Protein AF-A0A9E5QCX6-F1 (afdb_monomer)

Foldseek 3Di:
DVVVVVVVVVVVVVVVVVVVVVPPDDDDDDDDDDDDPVRVVCVVPQDDPRHDDPDDDDDLPPDPVNVVAPDPVRD

pLDDT: mean 80.11, std 7.12, range [61.78, 92.94]

Mean predicted aligned error: 14.2 Å

Radius of gyration: 31.26 Å; Cα contacts (8 Å, |Δi|>4): 19; chains: 1; bounding box: 64×26×79 Å

Secondary structure (DSSP, 8-state):
-HHHHHHHHHHHHHHHHHHHHHS-PPP------PPPHHHHHHHHH--GGG-SS------SSS-GGGGG-SSTT--

Structure (mmCIF, N/CA/C/O backbone):
data_AF-A0A9E5QCX6-F1
#
_entry.id   AF-A0A9E5QCX6-F1
#
loop_
_atom_site.group_PDB
_atom_site.id
_atom_site.type_symbol
_atom_site.label_atom_id
_atom_site.label_alt_id
_atom_site.label_comp_id
_atom_site.label_asym_id
_atom_site.label_entity_id
_atom_site.label_seq_id
_atom_site.pdbx_PDB_ins_code
_atom_site.Cartn_x
_atom_site.Cartn_y
_atom_site.Cartn_z
_atom_site.occupancy
_atom_site.B_iso_or_equiv
_atom_site.auth_seq_id
_atom_site.auth_comp_id
_atom_site.auth_asym_id
_atom_site.auth_atom_id
_atom_site.pdbx_PDB_model_num
ATOM 1 N N . MET A 1 1 ? -42.680 -15.004 49.702 1.00 63.97 1 MET A N 1
ATOM 2 C CA . MET A 1 1 ? -42.146 -15.861 48.613 1.00 63.97 1 MET A CA 1
ATOM 3 C C . MET A 1 1 ? -42.201 -15.211 47.223 1.00 63.97 1 MET A C 1
ATOM 5 O O . MET A 1 1 ? -41.233 -15.349 46.491 1.00 63.97 1 MET A O 1
ATOM 9 N N . ALA A 1 2 ? -43.266 -14.491 46.839 1.00 75.00 2 ALA A N 1
ATOM 10 C CA . ALA A 1 2 ? -43.377 -13.877 45.502 1.00 75.00 2 ALA A CA 1
ATOM 11 C C . ALA A 1 2 ? -42.385 -12.719 45.239 1.00 75.00 2 ALA A C 1
ATOM 13 O O . ALA A 1 2 ? -41.771 -12.674 44.179 1.00 75.00 2 ALA A O 1
ATOM 14 N N . LEU A 1 3 ? -42.159 -11.848 46.229 1.00 81.56 3 LEU A N 1
ATOM 15 C CA . LEU A 1 3 ? -41.243 -10.698 46.134 1.00 81.56 3 LEU A CA 1
ATOM 16 C C . LEU A 1 3 ? -39.784 -11.086 45.852 1.00 81.56 3 LEU A C 1
ATOM 18 O O . LEU A 1 3 ? -39.151 -10.512 44.976 1.00 81.56 3 LEU A O 1
ATOM 22 N N . ARG A 1 4 ? -39.265 -12.109 46.542 1.00 84.69 4 ARG A N 1
ATOM 23 C CA . ARG A 1 4 ? -37.878 -12.571 46.366 1.00 84.69 4 ARG A CA 1
ATOM 24 C C . ARG A 1 4 ? -37.642 -13.178 44.977 1.00 84.69 4 ARG A C 1
ATOM 26 O O . ARG A 1 4 ? -36.574 -13.004 44.408 1.00 84.69 4 ARG A O 1
ATOM 33 N N . ARG A 1 5 ? -38.652 -13.852 44.411 1.00 83.56 5 ARG A N 1
ATOM 34 C CA . ARG A 1 5 ? -38.599 -14.343 43.024 1.00 83.56 5 ARG A CA 1
ATOM 35 C C . ARG A 1 5 ? -38.605 -13.193 42.023 1.00 83.56 5 ARG A C 1
ATOM 37 O O . ARG A 1 5 ? -37.836 -13.218 41.078 1.00 83.56 5 ARG A O 1
ATOM 44 N N . MET A 1 6 ? -39.440 -12.182 42.250 1.00 86.62 6 MET A N 1
ATOM 45 C CA . MET A 1 6 ? -39.485 -10.994 41.397 1.00 86.62 6 MET A CA 1
ATOM 46 C C . MET A 1 6 ? -38.146 -10.243 41.401 1.00 86.62 6 MET A C 1
ATOM 48 O O . MET A 1 6 ? -37.658 -9.882 40.339 1.00 86.62 6 MET A O 1
ATOM 52 N N . GLN A 1 7 ? -37.523 -10.071 42.568 1.00 88.44 7 GLN A N 1
ATOM 53 C CA . GLN A 1 7 ? -36.195 -9.457 42.687 1.00 88.44 7 GLN A CA 1
ATOM 54 C C . GLN A 1 7 ? -35.128 -10.237 41.909 1.00 88.44 7 GLN A C 1
ATOM 56 O O . GLN A 1 7 ? -34.382 -9.637 41.144 1.00 88.44 7 GLN A O 1
ATOM 61 N N . TYR A 1 8 ? -35.132 -11.567 42.023 1.00 90.12 8 TYR A N 1
ATOM 62 C CA . TYR A 1 8 ? -34.221 -12.439 41.278 1.00 90.12 8 TYR A CA 1
ATOM 63 C C . TYR A 1 8 ? -34.348 -12.268 39.754 1.00 90.12 8 TYR A C 1
ATOM 65 O O . TYR A 1 8 ? -33.349 -12.132 39.055 1.00 90.12 8 TYR A O 1
ATOM 73 N N . PHE A 1 9 ? -35.576 -12.203 39.227 1.00 91.94 9 PHE A N 1
ATOM 74 C CA . PHE A 1 9 ? -35.785 -11.978 37.793 1.00 91.94 9 PHE A CA 1
ATOM 75 C C . PHE A 1 9 ? -35.327 -10.588 37.329 1.00 91.94 9 PHE A C 1
ATOM 77 O O . PHE A 1 9 ? -34.848 -10.454 36.204 1.00 91.94 9 PHE A O 1
ATOM 84 N N . MET A 1 10 ? -35.453 -9.563 38.174 1.00 90.56 10 MET A N 1
ATOM 85 C CA . MET A 1 10 ? -35.002 -8.205 37.848 1.00 90.56 10 MET A CA 1
ATOM 86 C C . MET A 1 10 ? -33.474 -8.100 37.816 1.00 90.56 10 MET A C 1
ATOM 88 O O . MET A 1 10 ? -32.925 -7.497 36.895 1.00 90.56 10 MET A O 1
ATOM 92 N N . GLU A 1 11 ? -32.786 -8.726 38.772 1.00 92.94 11 GLU A N 1
ATOM 93 C CA . GLU A 1 11 ? -31.319 -8.795 38.785 1.00 92.94 11 GLU A CA 1
ATOM 94 C C . GLU A 1 11 ? -30.776 -9.533 37.556 1.00 92.94 11 GLU A C 1
ATOM 96 O O . GLU A 1 11 ? -29.821 -9.072 36.925 1.00 92.94 11 GLU A O 1
ATOM 101 N N . GLU A 1 12 ? -31.416 -10.636 37.160 1.00 90.25 12 GLU A N 1
ATOM 102 C CA . GLU A 1 12 ? -30.988 -11.400 35.987 1.00 90.25 12 GLU A CA 1
ATOM 103 C C . GLU A 1 12 ? -31.178 -10.598 34.687 1.00 90.25 12 GLU A C 1
ATOM 105 O O . GLU A 1 12 ? -30.307 -10.601 33.814 1.00 90.25 12 GLU A O 1
ATOM 110 N N . GLN A 1 13 ? -32.263 -9.821 34.577 1.00 89.38 13 GLN A N 1
ATOM 111 C CA . GLN A 1 13 ? -32.458 -8.899 33.452 1.00 89.38 13 GLN A CA 1
ATOM 112 C C . GLN A 1 13 ? -31.396 -7.796 33.405 1.00 89.38 13 GLN A C 1
ATOM 114 O O . GLN A 1 13 ? -30.892 -7.476 32.325 1.00 89.38 13 GLN A O 1
ATOM 119 N N . GLU A 1 14 ? -31.033 -7.207 34.547 1.00 89.38 14 GLU A N 1
ATOM 120 C CA . GLU A 1 14 ? -29.961 -6.209 34.600 1.00 89.38 14 GLU A CA 1
ATOM 121 C C . GLU A 1 14 ? -28.608 -6.794 34.199 1.00 89.38 14 GLU A C 1
ATOM 123 O O . GLU A 1 14 ? -27.847 -6.157 33.464 1.00 89.38 14 GLU A O 1
ATOM 128 N N . ARG A 1 15 ? -28.309 -8.012 34.655 1.00 88.38 15 ARG A N 1
ATOM 129 C CA . ARG A 1 15 ? -27.080 -8.720 34.300 1.00 88.38 15 ARG A CA 1
ATOM 130 C C . ARG A 1 15 ? -27.002 -8.962 32.795 1.00 88.38 15 ARG A C 1
ATOM 132 O O . ARG A 1 15 ? -25.982 -8.648 32.184 1.00 88.38 15 ARG A O 1
ATOM 139 N N . LEU A 1 16 ? -28.087 -9.448 32.193 1.00 87.06 16 LEU A N 1
ATOM 140 C CA . LEU A 1 16 ? -28.176 -9.667 30.748 1.00 87.06 16 LEU A CA 1
ATOM 141 C C . LEU A 1 16 ? -28.021 -8.361 29.964 1.00 87.06 16 LEU A C 1
ATOM 143 O O . LEU A 1 16 ? -27.282 -8.325 28.984 1.00 87.06 16 LEU A O 1
ATOM 147 N N . ARG A 1 17 ? -28.640 -7.263 30.417 1.00 85.00 17 ARG A N 1
ATOM 148 C CA . ARG A 1 17 ? -28.472 -5.938 29.796 1.00 85.00 17 ARG A CA 1
ATOM 149 C C . ARG A 1 17 ? -27.019 -5.466 29.814 1.00 85.00 17 ARG A C 1
ATOM 151 O O . ARG A 1 17 ? -26.531 -4.994 28.791 1.00 85.00 17 ARG A O 1
ATOM 158 N N . LYS A 1 18 ? -26.323 -5.617 30.945 1.00 84.31 18 LYS A N 1
ATOM 159 C CA . LYS A 1 18 ? -24.904 -5.239 31.080 1.00 84.31 18 LYS A CA 1
ATOM 160 C C . LYS A 1 18 ? -24.008 -6.079 30.167 1.00 84.31 18 LYS A C 1
ATOM 162 O O . LYS A 1 18 ? -23.128 -5.531 29.510 1.00 84.31 18 LYS A O 1
ATOM 167 N N . LEU A 1 19 ? -24.268 -7.385 30.075 1.00 81.81 19 LEU A N 1
ATOM 168 C CA . LEU A 1 19 ? -23.534 -8.282 29.179 1.00 81.81 19 LEU A CA 1
ATOM 169 C C . LEU A 1 19 ? -23.763 -7.926 27.705 1.00 81.81 19 LEU A C 1
ATOM 171 O O . LEU A 1 19 ? -22.790 -7.793 26.967 1.00 81.81 19 LEU A O 1
ATOM 175 N N . MET A 1 20 ? -25.012 -7.683 27.291 1.00 78.25 20 MET A N 1
ATOM 176 C CA . MET A 1 20 ? -25.325 -7.254 25.921 1.00 78.25 20 MET A CA 1
ATOM 177 C C . MET A 1 20 ? -24.666 -5.918 25.562 1.00 78.25 20 MET A C 1
ATOM 179 O O . MET A 1 20 ? -24.142 -5.785 24.463 1.00 78.25 20 MET A O 1
ATOM 183 N N . ALA A 1 21 ? -24.635 -4.957 26.491 1.00 73.00 21 ALA A N 1
ATOM 184 C CA . ALA A 1 21 ? -23.963 -3.673 26.287 1.00 73.00 21 ALA A CA 1
ATOM 185 C C . ALA A 1 21 ? -22.433 -3.811 26.157 1.00 73.00 21 ALA A C 1
ATOM 187 O O . ALA A 1 21 ? -21.810 -3.053 25.424 1.00 73.00 21 ALA A O 1
ATOM 188 N N . SER A 1 22 ? -21.821 -4.781 26.847 1.00 64.19 22 SER A N 1
ATOM 189 C CA . SER A 1 22 ? -20.380 -5.062 26.724 1.00 64.19 22 SER A CA 1
ATOM 190 C C . SER A 1 22 ? -20.003 -5.849 25.463 1.00 64.19 22 SER A C 1
ATOM 192 O O . SER A 1 22 ? -18.861 -5.780 25.018 1.00 64.19 22 SER A O 1
ATOM 194 N N . ALA A 1 23 ? -20.948 -6.597 24.882 1.00 61.78 23 ALA A N 1
ATOM 195 C CA . ALA A 1 23 ? -20.695 -7.497 23.758 1.00 61.78 23 ALA A CA 1
ATOM 196 C C . ALA A 1 23 ? -20.718 -6.808 22.381 1.00 61.78 23 ALA A C 1
ATOM 198 O O . ALA A 1 23 ? -20.352 -7.427 21.383 1.00 61.78 23 ALA A O 1
ATOM 199 N N . THR A 1 24 ? -21.118 -5.538 22.295 1.00 65.38 24 THR A N 1
ATOM 200 C CA . THR A 1 24 ? -21.089 -4.776 21.040 1.00 65.38 24 THR A CA 1
ATOM 201 C C . THR A 1 24 ? -19.709 -4.156 20.839 1.00 65.38 24 THR A C 1
ATOM 203 O O . THR A 1 24 ? -19.505 -2.965 21.073 1.00 65.38 24 THR A O 1
ATOM 206 N N . LEU A 1 25 ? -18.735 -4.979 20.446 1.00 70.12 25 LEU A N 1
ATOM 207 C CA . LEU A 1 25 ? -17.443 -4.492 19.966 1.00 70.12 25 LEU A CA 1
ATOM 208 C C . LEU A 1 25 ? -17.686 -3.569 18.763 1.00 70.12 25 LEU A C 1
ATOM 210 O O . LEU A 1 25 ? -18.372 -3.939 17.813 1.00 70.12 25 LEU A O 1
ATOM 214 N N . GLN A 1 26 ? -17.149 -2.354 18.835 1.00 68.62 26 GLN A N 1
ATOM 215 C CA . GLN A 1 26 ? -17.219 -1.363 17.767 1.00 68.62 26 GLN A CA 1
ATOM 216 C C . GLN A 1 26 ? -16.601 -1.938 16.482 1.00 68.62 26 GLN A C 1
ATOM 218 O O . GLN A 1 26 ? -15.526 -2.536 16.530 1.00 68.62 26 GLN A O 1
ATOM 223 N N . GLU A 1 27 ? -17.274 -1.777 15.340 1.00 70.00 27 GLU A N 1
ATOM 224 C CA . GLU A 1 27 ? -16.770 -2.274 14.056 1.00 70.00 27 GLU A CA 1
ATOM 225 C C . GLU A 1 27 ? -15.400 -1.654 13.737 1.00 70.00 27 GLU A C 1
ATOM 227 O O . GLU A 1 27 ? -15.267 -0.441 13.568 1.00 70.00 27 GLU A O 1
ATOM 232 N N . VAL A 1 28 ? -14.367 -2.494 13.633 1.00 75.12 28 VAL A N 1
ATOM 233 C CA . VAL A 1 28 ? -13.032 -2.078 13.186 1.00 75.12 28 VAL A CA 1
ATOM 234 C C . VAL A 1 28 ? -12.993 -2.178 11.666 1.00 75.12 28 VAL A C 1
ATOM 236 O O . VAL A 1 28 ? -12.791 -3.252 11.101 1.00 75.12 28 VAL A O 1
ATOM 239 N N . THR A 1 29 ? -13.198 -1.058 10.975 1.00 75.81 29 THR A N 1
ATOM 240 C CA . THR A 1 29 ? -13.067 -1.010 9.514 1.00 75.81 29 THR A CA 1
ATOM 241 C C . THR A 1 29 ? -11.594 -0.856 9.129 1.00 75.81 29 THR A C 1
ATOM 243 O O . THR A 1 29 ? -11.015 0.222 9.266 1.00 75.81 29 THR A O 1
ATOM 246 N N . VAL A 1 30 ? -10.970 -1.919 8.619 1.00 74.12 30 VAL A N 1
ATOM 247 C CA . VAL A 1 30 ? -9.602 -1.853 8.077 1.00 74.12 30 VAL A CA 1
ATOM 248 C C . VAL A 1 30 ? -9.662 -1.364 6.631 1.00 74.12 30 VAL A C 1
ATOM 250 O O . VAL A 1 30 ? -10.239 -2.019 5.766 1.00 74.12 30 VAL A O 1
ATOM 253 N N . ARG A 1 31 ? -9.060 -0.204 6.349 1.00 75.81 31 ARG A N 1
ATOM 254 C CA . ARG A 1 31 ? -8.900 0.314 4.982 1.00 75.81 31 ARG A CA 1
ATOM 255 C C . ARG A 1 31 ? -7.506 -0.042 4.479 1.00 75.81 31 ARG A C 1
ATOM 257 O O . ARG A 1 31 ? -6.529 0.564 4.906 1.00 75.81 31 ARG A O 1
ATOM 264 N N . ALA A 1 32 ? -7.415 -1.011 3.574 1.00 78.44 32 ALA A N 1
ATOM 265 C CA . ALA A 1 32 ? -6.171 -1.343 2.887 1.00 78.44 32 ALA A CA 1
ATOM 266 C C . ALA A 1 32 ? -6.152 -0.704 1.491 1.00 78.44 32 ALA A C 1
ATOM 268 O O . ALA A 1 32 ? -7.145 -0.753 0.766 1.00 78.44 32 ALA A O 1
ATOM 269 N N . LYS A 1 33 ? -5.015 -0.112 1.110 1.00 82.00 33 LYS A N 1
ATOM 270 C CA . LYS A 1 33 ? -4.746 0.355 -0.255 1.00 82.00 33 LYS A CA 1
ATOM 271 C C . LYS A 1 33 ? -3.745 -0.600 -0.897 1.00 82.00 33 LYS A C 1
ATOM 273 O O . LYS A 1 33 ? -2.721 -0.905 -0.291 1.00 82.00 33 LYS A O 1
ATOM 278 N N . VAL A 1 34 ? -4.043 -1.064 -2.108 1.00 85.00 34 VAL A N 1
ATOM 279 C CA . VAL A 1 34 ? -3.107 -1.879 -2.890 1.00 85.00 34 VAL A CA 1
ATOM 280 C C . VAL A 1 34 ? -1.952 -0.987 -3.349 1.00 85.00 34 VAL A C 1
ATOM 282 O O . VAL A 1 34 ? -2.181 0.124 -3.834 1.00 85.00 34 VAL A O 1
ATOM 285 N N . LYS A 1 35 ? -0.720 -1.458 -3.148 1.00 86.06 35 LYS A N 1
ATOM 286 C CA . LYS A 1 35 ? 0.497 -0.778 -3.607 1.00 86.06 35 LYS A CA 1
ATOM 287 C C . LYS A 1 35 ? 0.577 -0.846 -5.132 1.00 86.06 35 LYS A C 1
ATOM 289 O O . LYS A 1 35 ? 0.177 -1.851 -5.716 1.00 86.06 35 LYS A O 1
ATOM 294 N N . SER A 1 36 ? 1.080 0.204 -5.777 1.00 86.88 36 SER A N 1
ATOM 295 C CA . SER A 1 36 ? 1.358 0.156 -7.221 1.00 86.88 36 SER A CA 1
ATOM 296 C C . SER A 1 36 ? 2.543 -0.772 -7.522 1.00 86.88 36 SER A C 1
ATOM 298 O O . SER A 1 36 ? 3.354 -1.045 -6.636 1.00 86.88 36 SER A O 1
ATOM 300 N N . ALA A 1 37 ? 2.680 -1.235 -8.769 1.00 84.69 37 ALA A N 1
ATOM 301 C CA . ALA A 1 37 ? 3.799 -2.091 -9.180 1.00 84.69 37 ALA A CA 1
ATOM 302 C C . ALA A 1 37 ? 5.165 -1.458 -8.850 1.00 84.69 37 ALA A C 1
ATOM 304 O O . ALA A 1 37 ? 6.026 -2.113 -8.266 1.00 84.69 37 ALA A O 1
ATOM 305 N N . LEU A 1 38 ? 5.317 -0.153 -9.105 1.00 85.38 38 LEU A N 1
ATOM 306 C CA . LEU A 1 38 ? 6.517 0.608 -8.746 1.00 85.38 38 LEU A CA 1
ATOM 307 C C . LEU A 1 38 ? 6.787 0.628 -7.237 1.00 85.38 38 LEU A C 1
ATOM 309 O O . LEU A 1 38 ? 7.929 0.461 -6.829 1.00 85.38 38 LEU A O 1
ATOM 313 N N . GLN A 1 39 ? 5.756 0.773 -6.399 1.00 85.69 39 GLN A N 1
ATOM 314 C CA . GLN A 1 39 ? 5.919 0.740 -4.939 1.00 85.69 39 GLN A CA 1
ATOM 315 C C . GLN A 1 39 ? 6.355 -0.640 -4.442 1.00 85.69 39 GLN A C 1
ATOM 317 O O . GLN A 1 39 ? 7.167 -0.740 -3.530 1.00 85.69 39 GLN A O 1
ATOM 322 N N . VAL A 1 40 ? 5.835 -1.710 -5.050 1.00 87.75 40 VAL A N 1
ATOM 323 C CA . VAL A 1 40 ? 6.258 -3.080 -4.728 1.00 87.75 40 VAL A CA 1
ATOM 324 C C . VAL A 1 40 ? 7.725 -3.302 -5.111 1.00 87.75 40 VAL A C 1
ATOM 326 O O . VAL A 1 40 ? 8.458 -3.960 -4.373 1.00 87.75 40 VAL A O 1
ATOM 329 N N . LEU A 1 41 ? 8.164 -2.756 -6.248 1.00 85.38 41 LEU A N 1
ATOM 330 C CA . LEU A 1 41 ? 9.558 -2.831 -6.688 1.00 85.38 41 LEU A CA 1
ATOM 331 C C . LEU A 1 41 ? 10.489 -2.016 -5.782 1.00 85.38 41 LEU A C 1
ATOM 333 O O . LEU A 1 41 ? 11.523 -2.538 -5.370 1.00 85.38 41 LEU A O 1
ATOM 337 N N . ASP A 1 42 ? 10.110 -0.787 -5.435 1.00 85.56 42 ASP A N 1
ATOM 338 C CA . ASP A 1 42 ? 10.885 0.086 -4.546 1.00 85.56 42 ASP A CA 1
ATOM 339 C C . ASP A 1 42 ? 11.086 -0.574 -3.173 1.00 85.56 42 ASP A C 1
ATOM 341 O O . ASP A 1 42 ? 12.211 -0.732 -2.717 1.00 85.56 42 ASP A O 1
ATOM 345 N N . GLU A 1 43 ? 10.035 -1.128 -2.567 1.00 86.19 43 GLU 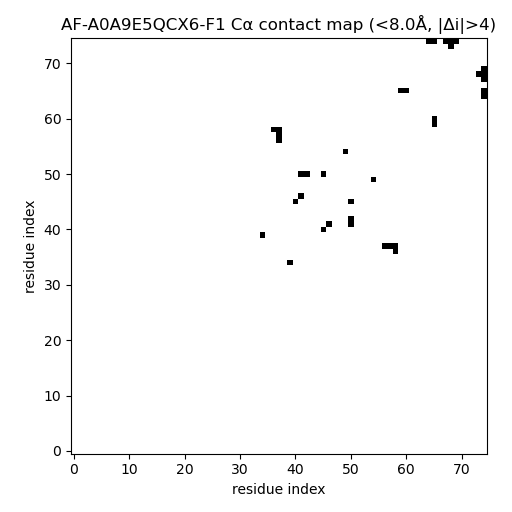A N 1
ATOM 346 C CA . GLU A 1 43 ? 10.163 -1.830 -1.281 1.00 86.19 43 GLU A CA 1
ATOM 347 C C . GLU A 1 43 ? 11.047 -3.079 -1.338 1.00 86.19 43 GLU A C 1
ATOM 349 O O . GLU A 1 43 ? 11.706 -3.429 -0.356 1.00 86.19 43 GLU A O 1
ATOM 354 N N . LYS A 1 44 ? 11.038 -3.786 -2.470 1.00 86.75 44 LYS A N 1
ATOM 355 C CA . LYS A 1 44 ? 11.787 -5.033 -2.626 1.00 86.75 44 LYS A CA 1
ATOM 356 C C . LYS A 1 44 ? 13.265 -4.795 -2.925 1.00 86.75 44 LYS A C 1
ATOM 358 O O . L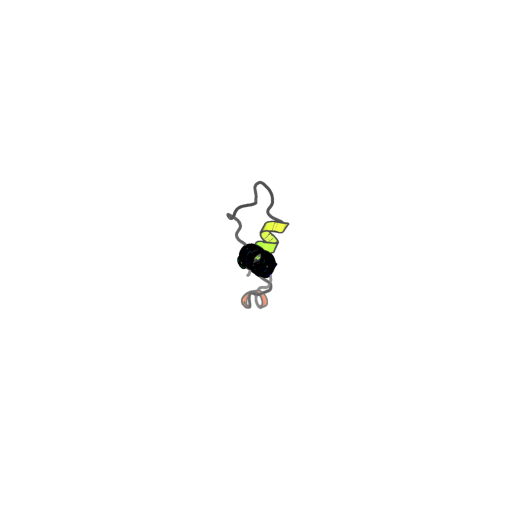YS A 1 44 ? 14.093 -5.618 -2.536 1.00 86.75 44 LYS A O 1
ATOM 363 N N . TYR A 1 45 ? 13.589 -3.720 -3.641 1.00 85.81 45 TYR A N 1
ATOM 364 C CA . TYR A 1 45 ? 14.922 -3.509 -4.209 1.00 85.81 45 TYR A CA 1
ATOM 365 C C . TYR A 1 45 ? 15.621 -2.238 -3.715 1.00 85.81 45 TYR A C 1
ATOM 367 O O . TYR A 1 45 ? 16.850 -2.189 -3.720 1.00 85.81 45 TYR A O 1
ATOM 375 N N . ALA A 1 46 ? 14.884 -1.237 -3.240 1.00 84.31 46 ALA A N 1
ATOM 376 C CA . ALA A 1 46 ? 15.425 0.016 -2.729 1.00 84.31 46 ALA A CA 1
ATOM 377 C C . ALA A 1 46 ? 15.447 -0.004 -1.189 1.00 84.31 46 ALA A C 1
ATOM 379 O O . ALA A 1 46 ? 14.588 0.548 -0.508 1.00 84.31 46 ALA A O 1
ATOM 380 N N . THR A 1 47 ? 16.442 -0.690 -0.617 1.00 82.75 47 THR A N 1
ATOM 381 C CA . THR A 1 47 ? 16.629 -0.788 0.844 1.00 82.75 47 THR A CA 1
ATOM 382 C C . THR A 1 47 ? 17.755 0.114 1.355 1.00 82.75 47 THR A C 1
ATOM 384 O O . THR A 1 47 ? 18.747 0.342 0.659 1.00 82.75 47 THR A O 1
ATOM 387 N N . GLY A 1 48 ? 17.664 0.561 2.611 1.00 83.12 48 GLY A N 1
ATOM 388 C CA . GLY A 1 48 ? 18.747 1.277 3.291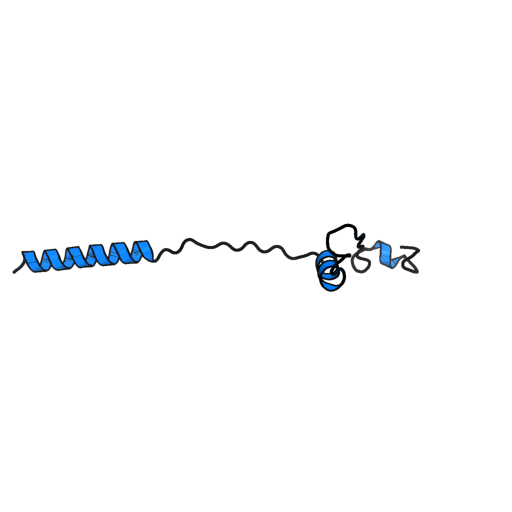 1.00 83.12 48 GLY A CA 1
ATOM 389 C C . GLY A 1 48 ? 18.915 2.706 2.777 1.00 83.12 48 GLY A C 1
ATOM 390 O O . GLY A 1 48 ? 17.971 3.484 2.802 1.00 83.12 48 GLY A O 1
ATOM 391 N N . LEU A 1 49 ? 20.112 3.059 2.299 1.00 82.56 49 LEU A N 1
ATOM 392 C CA . LEU A 1 49 ? 20.397 4.403 1.773 1.00 82.56 49 LEU A CA 1
ATOM 393 C C . LEU A 1 49 ? 19.512 4.776 0.569 1.00 82.56 49 LEU A C 1
ATOM 395 O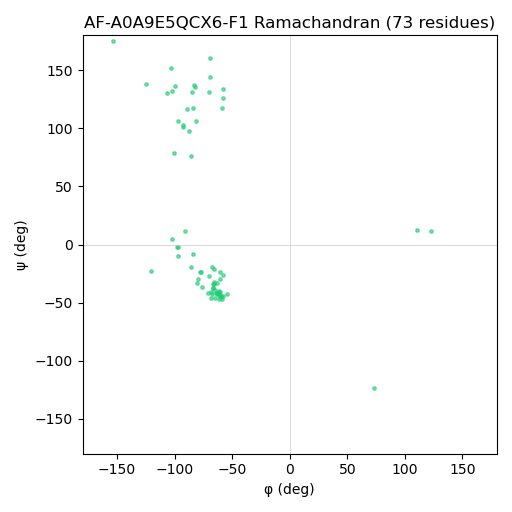 O . LEU A 1 49 ? 19.308 5.953 0.300 1.00 82.56 49 LEU A O 1
ATOM 399 N N . PHE A 1 50 ? 18.990 3.774 -0.139 1.00 79.31 50 PHE A N 1
ATOM 400 C CA . PHE A 1 50 ? 18.177 3.958 -1.337 1.00 79.31 50 PHE A CA 1
ATOM 401 C C . PHE A 1 50 ? 16.668 3.910 -1.065 1.00 79.31 50 PHE A C 1
ATOM 403 O O . PHE A 1 50 ? 15.893 4.111 -1.992 1.00 79.31 50 PHE A O 1
ATOM 410 N N . SER A 1 51 ? 16.232 3.672 0.179 1.00 78.75 51 SER A N 1
ATOM 411 C CA . SER A 1 51 ? 14.807 3.729 0.533 1.00 78.75 51 SER A CA 1
ATOM 412 C C . SER A 1 51 ? 14.370 5.172 0.795 1.00 78.75 51 SER A C 1
ATOM 414 O O . SER A 1 51 ? 15.052 5.868 1.547 1.00 78.75 51 SER A O 1
ATOM 416 N N . GLY A 1 52 ? 13.216 5.605 0.271 1.00 69.75 52 GLY A N 1
ATOM 417 C CA . GLY A 1 52 ? 12.579 6.852 0.729 1.00 69.75 52 GLY A CA 1
ATOM 418 C C . GLY A 1 52 ? 12.291 7.940 -0.308 1.00 69.75 52 GLY A C 1
ATOM 419 O O . GLY A 1 52 ? 11.887 9.025 0.101 1.00 69.75 52 GLY A O 1
ATOM 420 N N . GLY A 1 53 ? 12.392 7.662 -1.611 1.00 67.19 53 GLY A N 1
ATOM 421 C CA . GLY A 1 53 ? 11.591 8.413 -2.591 1.00 67.19 53 GLY A CA 1
ATOM 422 C C . GLY A 1 53 ? 12.303 9.381 -3.535 1.00 67.19 53 GLY A C 1
ATOM 423 O O . GLY A 1 53 ? 11.608 10.101 -4.244 1.00 67.19 53 GLY A O 1
ATOM 424 N N . ASP A 1 54 ? 13.634 9.350 -3.629 1.00 70.44 54 ASP A N 1
ATOM 425 C CA . ASP A 1 54 ? 14.361 10.048 -4.709 1.00 70.44 54 ASP A CA 1
ATOM 426 C C . ASP A 1 54 ? 14.595 9.149 -5.946 1.00 70.44 54 ASP A C 1
ATOM 428 O O . ASP A 1 54 ? 15.372 9.482 -6.843 1.00 70.44 54 ASP A O 1
ATOM 432 N N . SER A 1 55 ? 13.936 7.986 -6.013 1.00 70.81 55 SER A N 1
ATOM 433 C CA . SER A 1 55 ? 14.026 7.059 -7.143 1.00 70.81 55 SER A CA 1
ATOM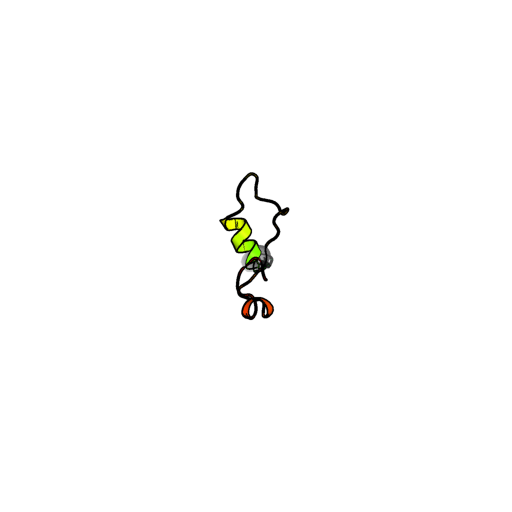 434 C C . SER A 1 55 ? 13.043 7.446 -8.259 1.00 70.81 55 SER A C 1
ATOM 436 O O . SER A 1 55 ? 11.853 7.668 -8.034 1.00 70.81 55 SER A O 1
ATOM 438 N N . TYR A 1 56 ? 13.534 7.511 -9.500 1.00 75.94 56 TYR A N 1
ATOM 439 C CA . TYR A 1 56 ? 12.677 7.608 -10.682 1.00 75.94 56 TYR A CA 1
ATOM 440 C C . TYR A 1 56 ? 12.396 6.200 -11.209 1.00 75.94 56 TYR A C 1
ATOM 442 O O . TYR A 1 56 ? 13.258 5.571 -11.822 1.00 75.94 56 TYR A O 1
ATOM 450 N N . GLY A 1 57 ? 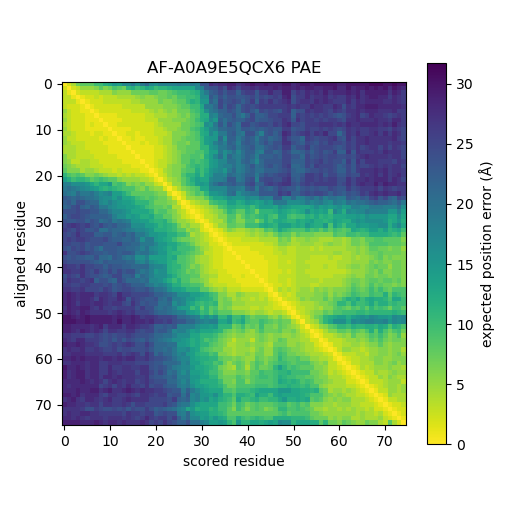11.197 5.690 -10.928 1.00 76.38 57 GLY A N 1
ATOM 451 C CA . GLY A 1 57 ? 10.712 4.414 -11.447 1.00 76.38 57 GLY A CA 1
ATOM 452 C C . GLY A 1 57 ? 9.736 4.632 -12.597 1.00 76.38 57 GLY A C 1
ATOM 453 O O . GLY A 1 57 ? 8.806 5.428 -12.475 1.00 76.38 57 GLY A O 1
ATOM 454 N N . PHE A 1 58 ? 9.925 3.913 -13.698 1.00 78.62 58 PHE A N 1
ATOM 455 C CA . PHE A 1 58 ? 9.000 3.902 -14.827 1.00 78.62 58 PHE A CA 1
ATOM 456 C C . PHE A 1 58 ? 8.578 2.465 -15.131 1.00 78.62 58 PHE A C 1
ATOM 458 O O . PHE A 1 58 ? 9.384 1.537 -15.067 1.00 78.62 58 PHE A O 1
ATOM 465 N N . ASP A 1 59 ? 7.290 2.286 -15.408 1.00 78.00 59 ASP A N 1
ATOM 466 C CA . ASP A 1 59 ? 6.713 0.988 -15.736 1.00 78.00 59 ASP A CA 1
ATOM 467 C C . ASP A 1 59 ? 6.722 0.803 -17.254 1.00 78.00 59 ASP A C 1
ATOM 469 O O . ASP A 1 59 ? 5.909 1.385 -17.965 1.00 78.00 59 ASP A O 1
ATOM 473 N N . VAL A 1 60 ? 7.688 0.032 -17.749 1.00 79.62 60 VAL A N 1
ATOM 474 C CA . VAL A 1 60 ? 7.840 -0.267 -19.183 1.00 79.62 60 VAL A CA 1
ATOM 475 C C . VAL A 1 60 ? 6.821 -1.315 -19.642 1.00 79.62 60 VAL A C 1
ATOM 477 O O . VAL A 1 60 ? 6.503 -1.381 -20.824 1.00 79.62 60 VAL A O 1
ATOM 480 N N . MET A 1 61 ? 6.312 -2.148 -18.730 1.00 77.50 61 MET A N 1
ATOM 481 C CA . MET A 1 61 ? 5.413 -3.247 -19.091 1.00 77.50 61 MET A CA 1
ATOM 482 C C . MET A 1 61 ? 4.004 -2.744 -19.399 1.00 77.50 61 MET A C 1
ATOM 484 O O . MET A 1 61 ? 3.368 -3.250 -20.321 1.00 77.50 61 MET A O 1
ATOM 488 N N . ASP A 1 62 ? 3.549 -1.731 -18.661 1.00 76.88 62 ASP A N 1
ATOM 489 C CA . ASP A 1 62 ? 2.214 -1.153 -18.826 1.00 76.88 62 ASP A CA 1
ATOM 490 C C . ASP A 1 62 ? 2.188 0.127 -19.696 1.00 76.88 62 ASP A C 1
ATOM 492 O O . ASP A 1 62 ? 1.103 0.650 -19.959 1.00 76.88 62 ASP A O 1
ATOM 496 N N . ASP A 1 63 ? 3.331 0.643 -20.185 1.00 80.00 63 ASP A N 1
ATOM 497 C CA . ASP A 1 63 ? 3.367 1.823 -2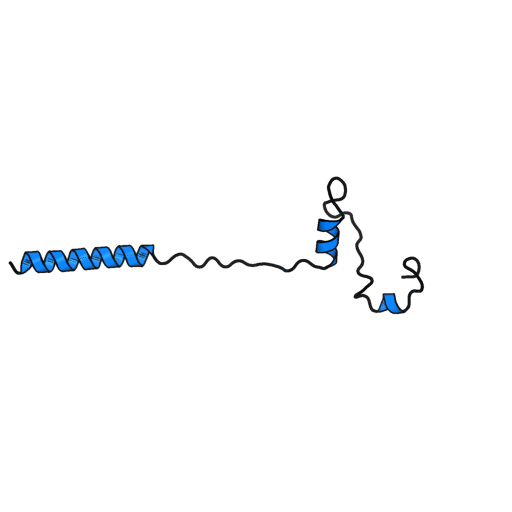1.071 1.00 80.00 63 ASP A CA 1
ATOM 498 C C . ASP A 1 63 ? 3.255 1.433 -22.562 1.00 80.00 63 ASP A C 1
ATOM 500 O O . ASP A 1 63 ? 4.169 0.824 -23.123 1.00 80.00 63 ASP A O 1
ATOM 504 N N . PRO A 1 64 ? 2.190 1.842 -23.282 1.00 79.94 64 PRO A N 1
ATOM 505 C CA . PRO A 1 64 ? 2.036 1.548 -24.706 1.00 79.94 64 PRO A CA 1
ATOM 506 C C . PRO A 1 64 ? 3.182 2.055 -25.591 1.00 79.94 64 PRO A C 1
ATOM 508 O O . PRO A 1 64 ? 3.418 1.476 -26.654 1.00 79.94 64 PRO A O 1
ATOM 511 N N . ARG A 1 65 ? 3.893 3.112 -25.170 1.0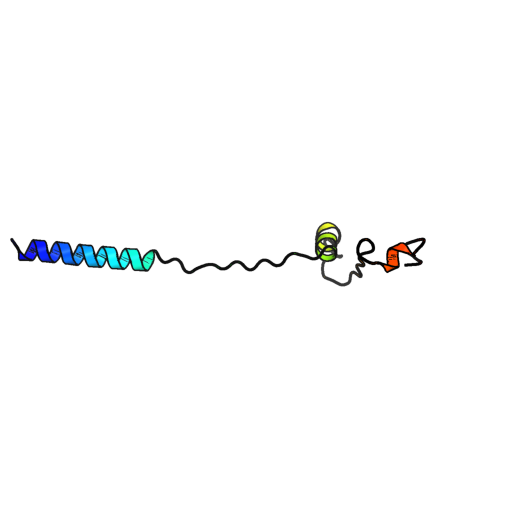0 80.62 65 ARG A N 1
ATOM 512 C CA . ARG A 1 65 ? 5.041 3.690 -25.888 1.00 80.62 65 ARG A CA 1
ATOM 513 C C . ARG A 1 65 ? 6.259 2.771 -25.849 1.00 80.62 65 ARG A C 1
ATOM 515 O O . ARG A 1 65 ? 7.033 2.769 -26.803 1.00 80.62 65 ARG A O 1
ATOM 522 N N . ALA A 1 66 ? 6.370 1.928 -24.819 1.00 80.12 66 ALA A N 1
ATOM 523 C CA . ALA A 1 66 ? 7.439 0.942 -24.702 1.00 80.12 66 ALA A CA 1
ATOM 524 C C . ALA A 1 66 ? 7.444 -0.069 -25.855 1.00 80.12 66 ALA A C 1
ATOM 526 O O . ALA A 1 66 ? 8.507 -0.520 -26.266 1.00 80.12 66 ALA A O 1
ATOM 527 N N . ASN A 1 67 ? 6.280 -0.376 -26.439 1.00 78.56 67 ASN A N 1
ATOM 528 C CA . ASN A 1 67 ? 6.182 -1.315 -27.562 1.00 78.56 67 ASN A CA 1
ATOM 529 C C . ASN A 1 67 ? 6.879 -0.820 -28.841 1.00 78.56 67 ASN A C 1
ATOM 531 O O . ASN A 1 67 ? 7.165 -1.621 -29.729 1.00 78.56 67 ASN A O 1
ATOM 535 N N . GLY A 1 68 ? 7.098 0.493 -28.966 1.00 80.19 68 GLY A N 1
ATOM 536 C CA . GLY A 1 68 ? 7.782 1.104 -30.107 1.00 80.19 68 GLY A CA 1
ATOM 537 C C . GLY A 1 68 ? 9.266 1.385 -29.871 1.00 80.19 68 GLY A C 1
ATOM 538 O O . GLY A 1 68 ? 9.965 1.732 -30.823 1.00 80.19 68 GLY A O 1
ATOM 539 N N . ALA A 1 69 ? 9.745 1.252 -28.634 1.00 81.38 69 ALA A N 1
ATOM 540 C CA . ALA A 1 69 ? 11.136 1.488 -28.275 1.00 81.38 69 ALA A CA 1
ATOM 541 C C . ALA A 1 69 ? 11.983 0.243 -28.578 1.00 81.38 69 ALA A C 1
ATOM 543 O O . ALA A 1 69 ? 11.569 -0.887 -28.319 1.00 81.38 69 ALA A O 1
ATOM 544 N N . LEU A 1 70 ? 13.176 0.438 -29.144 1.00 82.44 70 LEU A N 1
ATOM 545 C CA . LEU A 1 70 ? 14.105 -0.663 -29.435 1.00 82.44 70 LEU A CA 1
ATOM 546 C C . LEU A 1 70 ? 14.878 -1.094 -28.185 1.00 82.44 70 LEU A C 1
ATOM 548 O O . LEU A 1 70 ? 15.276 -2.251 -28.058 1.00 82.44 70 LEU A O 1
ATOM 552 N N . ASP A 1 71 ? 15.094 -0.153 -27.272 1.00 80.81 71 ASP A N 1
ATOM 553 C CA . ASP A 1 71 ? 15.787 -0.346 -26.010 1.00 80.81 71 ASP A CA 1
ATOM 554 C C . ASP A 1 71 ? 15.305 0.674 -24.965 1.00 80.81 71 ASP A C 1
ATOM 556 O O . ASP A 1 71 ? 14.532 1.586 -25.249 1.00 80.81 71 ASP A O 1
ATOM 560 N N . VAL A 1 72 ? 15.793 0.532 -23.733 1.00 76.06 72 VAL A N 1
ATOM 561 C CA . VAL A 1 72 ? 15.448 1.419 -22.611 1.00 76.06 72 VAL A CA 1
ATOM 562 C C . VAL A 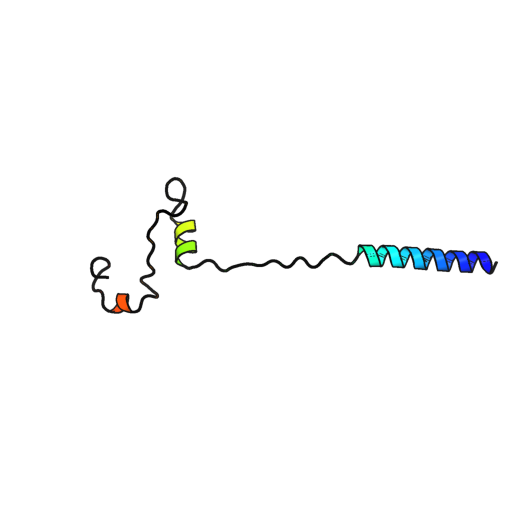1 72 ? 15.973 2.852 -22.769 1.00 76.06 72 VAL A C 1
ATOM 564 O O . VAL A 1 72 ? 15.490 3.757 -22.098 1.00 76.06 72 VAL A O 1
ATOM 567 N N . PHE A 1 73 ? 16.969 3.080 -23.627 1.00 80.25 73 PHE A N 1
ATOM 568 C CA . PHE A 1 73 ? 17.525 4.414 -23.872 1.00 80.25 73 PHE A CA 1
ATOM 569 C C . PHE A 1 73 ? 16.737 5.181 -24.938 1.00 80.25 73 PHE A C 1
ATOM 571 O O . PHE A 1 73 ? 16.840 6.403 -25.021 1.00 80.25 73 PHE A O 1
ATOM 578 N N . THR A 1 74 ? 15.974 4.453 -25.751 1.00 78.00 74 THR A N 1
ATOM 579 C CA . THR A 1 74 ? 15.096 4.950 -26.818 1.00 78.00 74 THR A CA 1
ATOM 580 C C . THR A 1 74 ? 13.617 4.951 -26.421 1.00 78.00 74 THR A C 1
ATOM 582 O O . THR A 1 74 ? 12.769 5.262 -27.259 1.00 78.00 74 THR A O 1
ATOM 585 N N . TYR A 1 75 ? 13.331 4.614 -25.160 1.00 68.88 75 TYR A N 1
ATOM 586 C CA . TYR A 1 75 ? 12.023 4.670 -24.506 1.00 68.88 75 TYR A CA 1
ATOM 587 C C . TYR A 1 75 ? 11.580 6.101 -24.172 1.00 68.88 75 TYR A C 1
ATOM 589 O O . TYR A 1 75 ? 12.418 6.889 -23.677 1.00 68.88 75 TYR A O 1
#

Sequence (75 aa):
MALRRMQYFMEEQERLRKLMASATLQEVTVRAKVKSALQVLDEKYATGLFSGGDSYGFDVMDDPRANGALDVFTY

Solvent-accessible surface area (backbone atoms only — not comparable to full-atom values): 5023 Å² total; per-residue (Å²): 118,68,66,65,54,53,52,52,55,52,53,53,52,52,50,52,50,54,50,57,66,68,66,64,70,78,85,82,82,83,86,83,80,86,74,52,74,64,54,55,47,41,69,74,70,29,62,72,96,61,45,87,75,92,73,91,80,79,67,62,88,83,35,79,67,41,78,77,29,91,46,86,87,64,90